Protein AF-A0A953LBB6-F1 (afdb_monomer)

Structure (mmCIF, N/CA/C/O backbone):
data_AF-A0A953LBB6-F1
#
_entry.id   AF-A0A953LBB6-F1
#
loop_
_atom_site.group_PDB
_atom_site.id
_atom_site.type_symbol
_atom_site.label_atom_id
_atom_site.label_alt_id
_atom_site.label_comp_id
_atom_site.label_asym_id
_atom_site.label_entity_id
_atom_site.label_seq_id
_atom_site.pdbx_PDB_ins_code
_atom_site.Cartn_x
_atom_site.Cartn_y
_atom_site.Cartn_z
_atom_site.occupancy
_atom_site.B_iso_or_equiv
_atom_site.auth_seq_id
_atom_site.auth_comp_id
_atom_site.auth_asym_id
_atom_site.auth_atom_id
_atom_site.pdbx_PDB_model_num
ATOM 1 N N . MET A 1 1 ? 13.251 -31.340 61.472 1.00 42.50 1 MET A N 1
ATOM 2 C CA . MET A 1 1 ? 13.596 -30.672 60.200 1.00 42.50 1 MET A CA 1
ATOM 3 C C . MET A 1 1 ? 12.279 -30.398 59.497 1.00 42.50 1 MET A C 1
ATOM 5 O O . MET A 1 1 ? 11.685 -31.316 58.954 1.00 42.50 1 MET A O 1
ATOM 9 N N . GLN A 1 2 ? 11.737 -29.198 59.689 1.00 41.34 2 GLN A N 1
ATOM 10 C CA . GLN A 1 2 ? 10.362 -28.851 59.335 1.00 41.34 2 GLN A CA 1
ATOM 11 C C . GLN A 1 2 ? 10.441 -27.523 58.587 1.00 41.34 2 GLN A C 1
ATOM 13 O O . GLN A 1 2 ? 10.814 -26.507 59.164 1.00 41.34 2 GLN A O 1
ATOM 18 N N . ILE A 1 3 ? 10.230 -27.587 57.275 1.00 50.28 3 ILE A N 1
ATOM 19 C CA . ILE A 1 3 ? 10.241 -26.435 56.375 1.00 50.28 3 ILE A CA 1
ATOM 20 C C . ILE A 1 3 ? 8.812 -25.882 56.409 1.00 50.28 3 ILE A C 1
ATOM 22 O O . ILE A 1 3 ? 7.900 -26.531 55.898 1.00 50.28 3 ILE A O 1
ATOM 26 N N . SER A 1 4 ? 8.598 -24.752 57.088 1.00 49.84 4 SER A N 1
ATOM 27 C CA . SER A 1 4 ? 7.298 -24.074 57.145 1.00 49.84 4 SER A CA 1
ATOM 28 C C . SER A 1 4 ? 7.052 -23.267 55.867 1.00 49.84 4 SER A C 1
ATOM 30 O O . SER A 1 4 ? 7.952 -22.653 55.293 1.00 49.84 4 SER A O 1
ATOM 32 N N . GLN A 1 5 ? 5.814 -23.357 55.393 1.00 56.47 5 GLN A N 1
ATOM 33 C CA . GLN A 1 5 ? 5.339 -23.091 54.037 1.00 56.47 5 GLN A CA 1
ATOM 34 C C . GLN A 1 5 ? 4.914 -21.625 53.813 1.00 56.47 5 GLN A C 1
ATOM 36 O O . GLN A 1 5 ? 3.834 -21.373 53.288 1.00 56.47 5 GLN A O 1
ATOM 41 N N . ASP A 1 6 ? 5.750 -20.646 54.165 1.00 52.28 6 ASP A N 1
ATOM 42 C CA . ASP A 1 6 ? 5.303 -19.238 54.231 1.00 52.28 6 ASP A CA 1
ATOM 43 C C . ASP A 1 6 ? 5.697 -18.345 53.035 1.00 52.28 6 ASP A C 1
ATOM 45 O O . ASP A 1 6 ? 5.555 -17.127 53.091 1.00 52.28 6 ASP A O 1
ATOM 49 N N . LEU A 1 7 ? 6.162 -18.912 51.916 1.00 51.12 7 LEU A N 1
ATOM 50 C CA . LEU A 1 7 ? 6.614 -18.126 50.748 1.00 51.12 7 LEU A CA 1
ATOM 51 C C . LEU A 1 7 ? 5.668 -18.147 49.537 1.00 51.12 7 LEU A C 1
ATOM 53 O O . LEU A 1 7 ? 5.998 -17.594 48.489 1.00 51.12 7 LEU A O 1
ATOM 57 N N . LEU A 1 8 ? 4.484 -18.753 49.655 1.00 48.47 8 LEU A N 1
ATOM 58 C CA . LEU A 1 8 ? 3.585 -18.943 48.512 1.00 48.47 8 LEU A CA 1
ATOM 59 C C . LEU A 1 8 ? 2.623 -17.784 48.155 1.00 48.47 8 LEU A C 1
ATOM 61 O O . LEU A 1 8 ? 2.221 -17.740 46.991 1.00 48.47 8 LEU A O 1
ATOM 65 N N . PRO A 1 9 ? 2.259 -16.811 49.025 1.00 50.56 9 PRO A N 1
ATOM 66 C CA . PRO A 1 9 ? 1.272 -15.805 48.622 1.00 50.56 9 PRO A CA 1
ATOM 67 C C . PRO A 1 9 ? 1.868 -14.633 47.821 1.00 50.56 9 PRO A C 1
ATOM 69 O O . PRO A 1 9 ? 1.127 -13.932 47.138 1.00 50.56 9 PRO A O 1
ATOM 72 N N . PHE A 1 10 ? 3.191 -14.421 47.840 1.00 47.72 10 PHE A N 1
ATOM 73 C CA . PHE A 1 10 ? 3.813 -13.284 47.140 1.00 47.72 10 PHE A CA 1
ATOM 74 C C . PHE A 1 10 ? 4.036 -13.521 45.637 1.00 47.72 10 PHE A C 1
ATOM 76 O O . PHE A 1 10 ? 4.143 -12.565 44.870 1.00 47.72 10 PHE A O 1
ATOM 83 N N . ALA A 1 11 ? 4.062 -14.780 45.189 1.00 50.72 11 ALA A N 1
ATOM 84 C CA . ALA A 1 11 ? 4.299 -15.121 43.785 1.00 50.72 11 ALA A CA 1
ATOM 85 C C . ALA A 1 11 ? 3.053 -14.967 42.889 1.00 50.72 11 ALA A C 1
ATOM 87 O O . ALA A 1 11 ? 3.181 -14.872 41.671 1.00 50.72 11 ALA A O 1
ATOM 88 N N . ILE A 1 12 ? 1.849 -14.909 43.471 1.00 52.59 12 ILE A N 1
ATOM 89 C CA . ILE A 1 12 ? 0.589 -14.876 42.708 1.00 52.59 12 ILE A CA 1
ATOM 90 C C . ILE A 1 12 ? 0.192 -13.436 42.332 1.00 52.59 12 ILE A C 1
ATOM 92 O O . ILE A 1 12 ? -0.427 -13.219 41.292 1.00 52.59 12 ILE A O 1
ATOM 96 N N . PHE A 1 13 ? 0.617 -12.427 43.099 1.00 47.25 13 PHE A N 1
ATOM 97 C CA . PHE A 1 13 ? 0.273 -11.025 42.819 1.00 47.25 13 PHE A CA 1
ATOM 98 C C . PHE A 1 13 ? 1.085 -10.409 41.661 1.00 47.25 13 PHE A C 1
ATOM 100 O O . PHE A 1 13 ? 0.659 -9.423 41.065 1.00 47.25 13 PHE A O 1
ATOM 107 N N . LEU A 1 14 ? 2.224 -11.006 41.286 1.00 46.88 14 LEU A N 1
ATOM 108 C CA . LEU A 1 14 ? 3.077 -10.503 40.199 1.00 46.88 14 LEU A CA 1
ATOM 109 C C . LEU A 1 14 ? 2.721 -11.071 38.808 1.00 46.88 14 LEU A C 1
ATOM 111 O O . LEU A 1 14 ? 3.166 -10.528 37.801 1.00 46.88 14 LEU A O 1
ATOM 115 N N . MET A 1 15 ? 1.905 -12.131 38.722 1.00 45.69 15 MET A N 1
ATOM 116 C CA . MET A 1 15 ? 1.504 -12.734 37.435 1.00 45.69 15 MET A CA 1
ATOM 117 C C . MET A 1 15 ? 0.256 -12.100 36.801 1.00 45.69 15 MET A C 1
ATOM 119 O O . MET A 1 15 ? -0.029 -12.364 35.635 1.00 45.69 15 MET A O 1
ATOM 123 N N . ALA A 1 16 ? -0.474 -11.240 37.516 1.00 48.25 16 ALA A N 1
ATOM 124 C CA . ALA A 1 16 ? -1.707 -10.633 37.007 1.00 48.25 16 ALA A CA 1
ATOM 125 C C . ALA A 1 16 ? -1.490 -9.368 36.148 1.00 48.25 16 ALA A C 1
ATOM 127 O O . ALA A 1 16 ? -2.438 -8.880 35.544 1.00 48.25 16 ALA A O 1
ATOM 128 N N . LEU A 1 17 ? -0.260 -8.841 36.054 1.00 48.66 17 LEU A N 1
ATOM 129 C CA . LEU A 1 17 ? 0.051 -7.628 35.273 1.00 48.66 17 LEU A CA 1
ATOM 130 C C . LEU A 1 17 ? 0.543 -7.908 33.842 1.00 48.66 17 LEU A C 1
ATOM 132 O O . LEU A 1 17 ? 0.846 -6.975 33.104 1.00 48.66 17 LEU A O 1
ATOM 136 N N . LEU A 1 18 ? 0.591 -9.175 33.419 1.00 48.62 18 LEU A N 1
ATOM 137 C CA . LEU A 1 18 ? 0.898 -9.559 32.032 1.00 48.62 18 LEU A CA 1
ATOM 138 C C . LEU A 1 18 ? -0.357 -9.677 31.154 1.00 48.62 18 LEU A C 1
ATOM 140 O O . LEU A 1 18 ? -0.302 -10.241 30.060 1.00 48.62 18 LEU A O 1
ATOM 144 N N . SER A 1 19 ? -1.494 -9.147 31.610 1.00 51.47 19 SER A N 1
ATOM 145 C CA . SER A 1 19 ? -2.730 -9.088 30.836 1.00 51.47 19 SER A CA 1
ATOM 146 C C . SER A 1 19 ? -2.577 -8.140 29.645 1.00 51.47 19 SER A C 1
ATOM 148 O O . SER A 1 19 ? -2.863 -6.950 29.725 1.00 51.47 19 SER A O 1
ATOM 150 N N . GLY A 1 20 ? -2.103 -8.720 28.544 1.00 45.53 20 GLY A N 1
ATOM 151 C CA . GLY A 1 20 ? -2.578 -8.478 27.190 1.00 45.53 20 GLY A CA 1
ATOM 152 C C . GLY A 1 20 ? -2.566 -7.026 26.745 1.00 45.53 20 GLY A C 1
ATOM 153 O O . GLY A 1 20 ? -3.599 -6.362 26.750 1.00 45.53 20 GLY A O 1
ATOM 154 N N . CYS A 1 21 ? -1.430 -6.584 26.209 1.00 45.56 21 CYS A N 1
ATOM 155 C 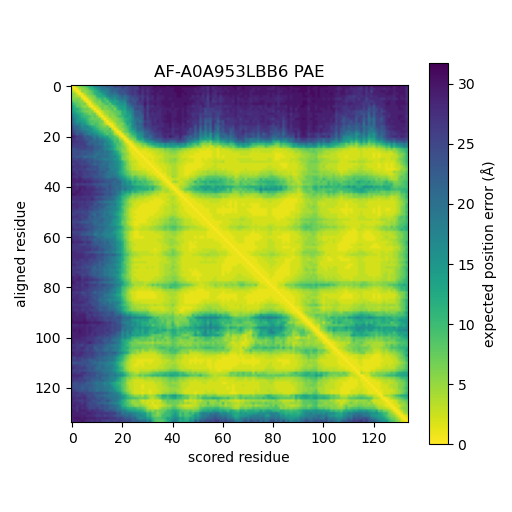CA . CYS A 1 21 ? -1.426 -5.507 25.227 1.00 45.56 21 CYS A CA 1
ATOM 156 C C . CYS A 1 21 ? -2.142 -6.029 23.961 1.00 45.56 21 CYS A C 1
ATOM 158 O O . CYS A 1 21 ? -1.509 -6.492 23.014 1.00 45.56 21 CYS A O 1
ATOM 160 N N . SER A 1 22 ? -3.479 -6.072 23.986 1.00 51.34 22 SER A N 1
ATOM 161 C CA . SER A 1 22 ? -4.296 -6.389 22.816 1.00 51.34 22 SER A CA 1
ATOM 162 C C . SER A 1 22 ? -4.100 -5.252 21.826 1.00 51.34 22 SER A C 1
ATOM 164 O O . SER A 1 22 ? -4.578 -4.139 22.042 1.00 51.34 22 SER A O 1
ATOM 166 N N . THR A 1 23 ? -3.336 -5.499 20.765 1.00 64.81 23 THR A N 1
ATOM 167 C CA . THR A 1 23 ? -3.150 -4.502 19.711 1.00 64.81 23 THR A CA 1
ATOM 168 C C . THR A 1 23 ? -4.484 -4.376 18.986 1.00 64.81 23 THR A C 1
ATOM 170 O O . THR A 1 23 ? -4.934 -5.341 18.377 1.00 64.81 23 THR A O 1
ATOM 173 N N . GLN A 1 24 ? -5.152 -3.226 19.102 1.00 75.56 24 GLN A N 1
ATOM 174 C CA . GLN A 1 24 ? -6.398 -2.978 18.379 1.00 75.56 24 GLN A CA 1
ATOM 175 C C . GLN A 1 24 ? -6.126 -3.086 16.872 1.00 75.56 24 GLN A C 1
ATOM 177 O O . GLN A 1 24 ? -5.287 -2.359 16.331 1.00 75.56 24 GLN A O 1
ATOM 182 N N . GLN A 1 25 ? -6.794 -4.037 16.224 1.00 84.06 25 GLN A N 1
ATOM 183 C CA . GLN A 1 25 ? -6.705 -4.277 14.790 1.00 84.06 25 GLN A CA 1
ATOM 184 C C . GLN A 1 25 ? -7.828 -3.492 14.105 1.00 84.06 25 GLN A C 1
ATOM 186 O O . GLN A 1 25 ? -8.991 -3.724 14.401 1.00 84.06 25 GLN A O 1
ATOM 191 N N . TYR A 1 26 ? -7.460 -2.547 13.236 1.00 93.06 26 TYR A N 1
ATOM 192 C CA . TYR A 1 26 ? -8.389 -1.640 12.531 1.00 93.06 26 TYR A CA 1
ATOM 193 C C . TYR A 1 26 ? -8.681 -2.072 11.085 1.00 93.06 26 TYR A C 1
ATOM 195 O O . TYR A 1 26 ? -9.440 -1.415 10.380 1.00 93.06 26 TYR A O 1
ATOM 203 N N . LEU A 1 27 ? -7.943 -3.077 10.612 1.00 94.81 27 LEU A N 1
ATOM 204 C CA . LEU A 1 27 ? -7.988 -3.630 9.265 1.00 94.81 27 LEU A CA 1
ATOM 205 C C . LEU A 1 27 ? -7.220 -4.952 9.235 1.00 94.81 27 LEU A C 1
ATOM 207 O O . LEU A 1 27 ? -6.342 -5.197 10.071 1.00 94.81 27 LEU A O 1
ATOM 211 N N . THR A 1 28 ? -7.485 -5.754 8.216 1.00 94.75 28 THR A N 1
ATOM 212 C CA . THR A 1 28 ? -6.767 -6.987 7.899 1.00 94.75 28 THR A CA 1
ATOM 213 C C . THR A 1 28 ? -6.124 -6.841 6.524 1.00 94.75 28 THR A C 1
ATOM 215 O O . THR A 1 28 ? -6.789 -6.452 5.573 1.00 94.75 28 THR A O 1
ATOM 218 N N . VAL A 1 29 ? -4.825 -7.129 6.400 1.00 95.31 29 VAL A N 1
ATOM 219 C CA . VAL A 1 29 ? -4.158 -7.205 5.087 1.00 95.31 29 VAL A CA 1
ATOM 220 C C . VAL A 1 29 ? -4.337 -8.620 4.553 1.00 95.31 29 VAL A C 1
ATOM 222 O O . VAL A 1 29 ? -3.834 -9.563 5.161 1.00 95.31 29 VAL A O 1
ATOM 225 N N . GLU A 1 30 ? -5.043 -8.756 3.436 1.00 94.69 30 GLU A N 1
ATOM 226 C CA . GLU A 1 30 ? -5.285 -10.047 2.782 1.00 94.69 30 GLU A CA 1
ATOM 227 C C . GLU A 1 30 ? -4.152 -10.394 1.821 1.00 94.69 30 GLU A C 1
ATOM 229 O O . GLU A 1 30 ? -3.580 -11.480 1.879 1.00 94.69 30 GLU A O 1
ATOM 234 N N . GLU A 1 31 ? -3.809 -9.441 0.956 1.00 94.88 31 GLU A N 1
ATOM 235 C CA . GLU A 1 31 ? -2.829 -9.614 -0.107 1.00 94.88 31 GLU A CA 1
ATOM 236 C C . GLU A 1 31 ? -2.021 -8.329 -0.269 1.00 94.88 31 GLU A C 1
ATOM 238 O O . GLU A 1 31 ? -2.545 -7.223 -0.133 1.00 94.88 31 GLU A O 1
ATOM 243 N N . ALA A 1 32 ? -0.739 -8.469 -0.585 1.00 96.44 32 ALA A N 1
ATOM 244 C CA . ALA A 1 32 ? 0.079 -7.379 -1.083 1.00 96.44 32 ALA A CA 1
ATOM 245 C C . ALA A 1 32 ? 0.841 -7.882 -2.302 1.00 96.44 32 ALA A C 1
ATOM 247 O O . ALA A 1 32 ? 1.476 -8.935 -2.249 1.00 96.44 32 ALA A O 1
ATOM 248 N N . SER A 1 33 ? 0.810 -7.131 -3.391 1.00 95.69 33 SER A N 1
ATOM 249 C CA . SER A 1 33 ? 1.473 -7.525 -4.619 1.00 95.69 33 SER A CA 1
ATOM 250 C C . SER A 1 33 ? 2.020 -6.325 -5.384 1.00 95.69 33 SER A C 1
ATOM 252 O O . SER A 1 33 ? 1.719 -5.172 -5.077 1.00 95.69 33 SER A O 1
ATOM 254 N N . TYR A 1 34 ? 2.907 -6.579 -6.343 1.00 94.06 34 TYR A N 1
ATOM 255 C CA . TYR A 1 34 ? 3.434 -5.540 -7.217 1.00 94.06 34 TYR A CA 1
ATOM 256 C C . TYR A 1 34 ? 3.563 -6.013 -8.657 1.00 94.06 34 TYR A C 1
ATOM 258 O O . TYR A 1 34 ? 3.966 -7.146 -8.936 1.00 94.06 34 TYR A O 1
ATOM 266 N N . GLN A 1 35 ? 3.287 -5.099 -9.580 1.00 91.38 35 GLN A N 1
ATOM 267 C CA . GLN A 1 35 ? 3.379 -5.319 -11.011 1.00 91.38 35 GLN A CA 1
ATOM 268 C C . GLN A 1 35 ? 4.302 -4.272 -11.647 1.00 91.38 35 GLN A C 1
ATOM 270 O O . GLN A 1 35 ? 3.975 -3.083 -11.673 1.00 91.38 35 GLN A O 1
ATOM 275 N N . PRO A 1 36 ? 5.462 -4.685 -12.186 1.00 86.94 36 PRO A N 1
ATOM 276 C CA . PRO A 1 36 ? 6.295 -3.800 -12.983 1.00 86.94 36 PRO A CA 1
ATOM 277 C C . PRO A 1 36 ? 5.746 -3.690 -14.411 1.00 86.94 36 PRO A C 1
ATOM 279 O O . PRO A 1 36 ? 5.402 -4.705 -15.024 1.00 86.94 36 PRO A O 1
ATOM 282 N N . ALA A 1 37 ? 5.745 -2.478 -14.957 1.00 83.25 37 ALA A N 1
ATOM 283 C CA . ALA A 1 37 ? 5.377 -2.170 -16.333 1.00 83.25 37 ALA A CA 1
ATOM 284 C C . ALA A 1 37 ? 6.364 -1.175 -16.969 1.00 83.25 37 ALA A C 1
ATOM 286 O O . ALA A 1 37 ? 7.043 -0.393 -16.295 1.00 83.25 37 ALA A O 1
ATOM 287 N N . VAL A 1 38 ? 6.469 -1.222 -18.297 1.00 80.31 38 VAL A N 1
ATOM 288 C CA . VAL A 1 38 ? 7.222 -0.231 -19.075 1.00 80.31 38 VAL A CA 1
ATOM 289 C C . VAL A 1 38 ? 6.289 0.943 -19.336 1.00 80.31 38 VAL A C 1
ATOM 291 O O . VAL A 1 38 ? 5.220 0.749 -19.904 1.00 80.31 38 VAL A O 1
ATOM 294 N N . PHE A 1 39 ? 6.678 2.144 -18.907 1.00 75.31 39 PHE A N 1
ATOM 295 C CA . PHE A 1 39 ? 5.887 3.351 -19.146 1.00 75.31 39 PHE A CA 1
ATOM 296 C C . PHE A 1 39 ? 6.277 3.999 -20.476 1.00 75.31 39 PHE A C 1
ATOM 298 O O . PHE A 1 39 ? 5.420 4.341 -21.282 1.00 75.31 39 PHE A O 1
ATOM 305 N N . ASN A 1 40 ? 7.583 4.118 -20.728 1.00 78.69 40 ASN A N 1
ATOM 306 C CA . ASN A 1 40 ? 8.152 4.509 -22.017 1.00 78.69 40 ASN A CA 1
ATOM 307 C C . ASN A 1 40 ? 9.601 3.998 -22.138 1.00 78.69 40 ASN A C 1
ATOM 309 O O . ASN A 1 40 ? 10.102 3.314 -21.246 1.00 78.69 40 ASN A O 1
ATOM 313 N N . GLU A 1 41 ? 10.297 4.348 -23.223 1.00 74.06 41 GLU A N 1
ATOM 314 C CA . GLU A 1 41 ? 11.686 3.923 -23.480 1.00 74.06 41 GLU A CA 1
ATOM 315 C C . GLU A 1 41 ? 12.669 4.287 -22.352 1.00 74.06 41 GLU A C 1
ATOM 317 O O . GLU A 1 41 ? 13.657 3.590 -22.130 1.00 74.06 41 GLU A O 1
ATOM 322 N N . SER A 1 42 ? 12.387 5.363 -21.615 1.00 78.94 42 SER A N 1
ATOM 323 C CA . SER A 1 42 ? 13.254 5.921 -20.570 1.00 78.94 42 SER A CA 1
ATOM 324 C C . SER A 1 42 ? 12.758 5.674 -19.141 1.00 78.94 42 SER A C 1
ATOM 326 O O . SER A 1 42 ? 13.441 6.043 -18.182 1.00 78.94 42 SER A O 1
ATOM 328 N N . SER A 1 43 ? 11.567 5.090 -18.978 1.00 79.69 43 SER A N 1
ATOM 329 C CA . SER A 1 43 ? 10.875 5.048 -17.694 1.00 79.69 43 SER A CA 1
ATOM 330 C C . SER A 1 43 ? 10.114 3.74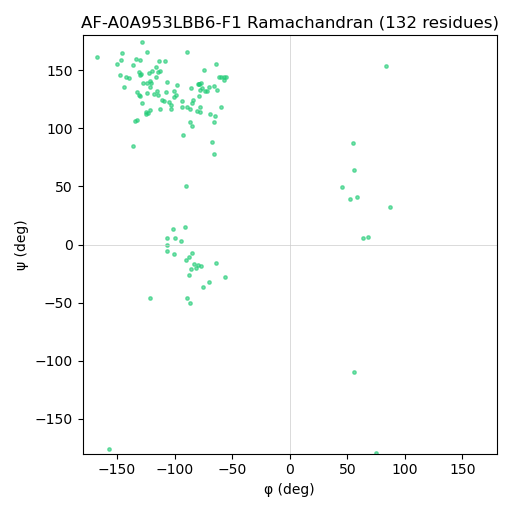8 -17.480 1.00 79.69 43 SER A C 1
ATOM 332 O O . SER A 1 43 ? 9.393 3.246 -18.347 1.00 79.69 43 SER A O 1
ATOM 334 N N . ARG A 1 44 ? 10.264 3.211 -16.274 1.00 84.56 44 ARG A N 1
ATOM 335 C CA . ARG A 1 44 ? 9.548 2.034 -15.790 1.00 84.56 44 ARG A CA 1
ATOM 336 C C . ARG A 1 44 ? 8.673 2.453 -14.625 1.00 84.56 44 ARG A C 1
ATOM 338 O O . ARG A 1 44 ? 9.088 3.280 -13.815 1.00 84.56 44 ARG A O 1
ATOM 345 N N . ILE A 1 45 ? 7.501 1.845 -14.524 1.00 88.12 45 ILE A N 1
ATOM 346 C CA . ILE A 1 45 ? 6.634 1.991 -13.361 1.00 88.12 45 ILE A CA 1
ATOM 347 C C . ILE A 1 45 ? 6.505 0.656 -12.641 1.00 88.12 45 ILE A C 1
ATOM 349 O O . ILE A 1 45 ? 6.538 -0.407 -13.257 1.00 88.12 45 ILE A O 1
ATOM 353 N N . THR A 1 46 ? 6.346 0.717 -11.332 1.00 90.62 46 THR A N 1
ATOM 354 C CA . THR A 1 46 ? 5.950 -0.416 -10.506 1.00 90.62 46 THR A CA 1
ATOM 355 C C . THR A 1 46 ? 4.701 -0.003 -9.760 1.00 90.62 46 THR A C 1
ATOM 357 O O . THR A 1 46 ? 4.770 0.891 -8.921 1.00 90.62 46 THR A O 1
ATOM 360 N N . THR A 1 47 ? 3.576 -0.640 -10.064 1.00 92.56 47 THR 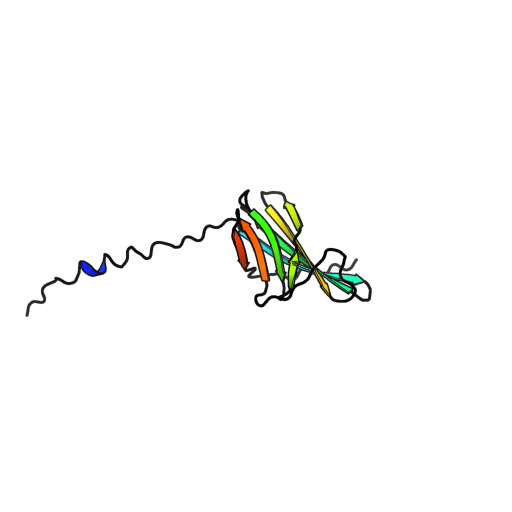A N 1
ATOM 361 C CA . THR A 1 47 ? 2.346 -0.491 -9.282 1.00 92.56 47 THR A CA 1
ATOM 362 C C . THR A 1 47 ? 2.392 -1.481 -8.131 1.00 92.56 47 THR A C 1
ATOM 364 O O . THR A 1 47 ? 2.757 -2.637 -8.327 1.00 92.56 47 THR A O 1
ATOM 367 N N . ILE A 1 48 ? 2.049 -1.023 -6.937 1.00 95.19 48 ILE A N 1
ATOM 368 C CA . ILE A 1 48 ? 1.926 -1.827 -5.729 1.00 95.19 48 ILE A CA 1
ATOM 369 C C . ILE A 1 48 ? 0.462 -1.802 -5.333 1.00 95.19 48 ILE A C 1
ATOM 371 O O . ILE A 1 48 ? -0.113 -0.722 -5.223 1.00 95.19 48 ILE A O 1
ATOM 375 N N . GLU A 1 49 ? -0.114 -2.972 -5.109 1.00 96.69 49 GLU A N 1
ATOM 376 C CA . GLU A 1 49 ? -1.502 -3.145 -4.706 1.00 96.69 49 GLU A CA 1
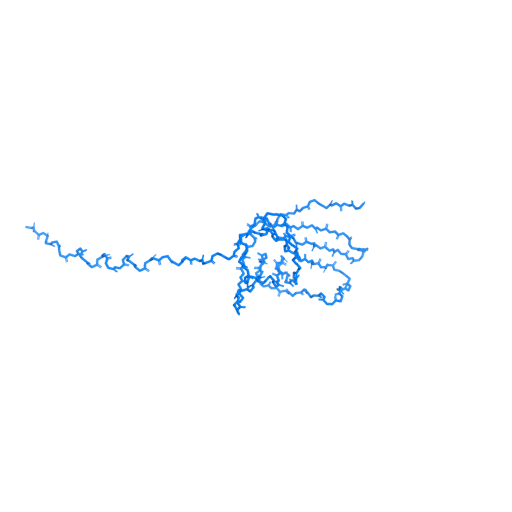ATOM 377 C C . GLU A 1 49 ? -1.551 -3.888 -3.374 1.00 96.69 49 GLU A C 1
ATOM 379 O O . GLU A 1 49 ? -0.832 -4.862 -3.155 1.00 96.69 49 GLU A O 1
ATOM 384 N N . VAL A 1 50 ? -2.393 -3.416 -2.464 1.00 97.31 50 VAL A N 1
ATOM 385 C CA . VAL A 1 50 ? -2.661 -4.065 -1.183 1.00 97.31 50 VAL A CA 1
ATOM 386 C C . VAL A 1 50 ? -4.164 -4.211 -1.046 1.00 97.31 50 VAL A C 1
ATOM 388 O O . VAL A 1 50 ? -4.891 -3.219 -1.092 1.00 97.31 50 VAL A O 1
ATOM 391 N N . ILE A 1 51 ? -4.627 -5.443 -0.878 1.00 97.12 51 ILE A N 1
ATOM 392 C CA . ILE A 1 51 ? -6.027 -5.742 -0.595 1.00 97.12 51 ILE A CA 1
ATOM 393 C C . ILE A 1 51 ? -6.189 -5.831 0.913 1.00 97.12 51 ILE A C 1
ATOM 395 O O . ILE A 1 51 ? -5.501 -6.608 1.582 1.00 97.12 51 ILE A O 1
ATOM 399 N N . VAL A 1 52 ? -7.092 -5.015 1.445 1.00 97.06 52 VAL A N 1
ATOM 400 C CA . VAL A 1 52 ? -7.427 -4.995 2.867 1.00 97.06 52 VAL A CA 1
ATOM 401 C C . VAL A 1 52 ? -8.913 -5.254 3.078 1.00 97.06 52 VAL A C 1
ATOM 403 O O . VAL A 1 52 ? -9.740 -4.859 2.258 1.00 97.06 52 VAL A O 1
ATOM 406 N N . SER A 1 53 ? -9.245 -5.893 4.191 1.00 96.56 53 SER A N 1
ATOM 407 C CA . SER A 1 53 ? -10.608 -6.151 4.659 1.00 96.56 53 SER A CA 1
ATOM 408 C C . SER A 1 53 ? -10.786 -5.693 6.101 1.00 96.56 53 SER A C 1
ATOM 410 O O . SER A 1 53 ? -9.833 -5.235 6.738 1.00 96.56 53 SER A O 1
ATOM 412 N N . ASP A 1 54 ? -12.026 -5.766 6.592 1.00 94.06 54 ASP A N 1
ATOM 413 C CA . ASP A 1 54 ? -12.404 -5.385 7.959 1.00 94.06 54 ASP A CA 1
ATOM 414 C C . ASP A 1 54 ? -11.929 -3.972 8.331 1.00 94.06 54 ASP A C 1
ATOM 416 O O . ASP A 1 54 ? -11.433 -3.729 9.428 1.00 94.06 54 ASP A O 1
ATOM 420 N N . VAL A 1 55 ? -12.021 -3.046 7.371 1.00 94.38 55 VAL A N 1
ATOM 421 C CA . VAL A 1 55 ? -11.532 -1.676 7.530 1.00 94.38 55 VAL A CA 1
ATOM 422 C C . VAL A 1 55 ? -12.522 -0.874 8.369 1.00 94.38 55 VAL A C 1
ATOM 424 O O . VAL A 1 55 ? -13.667 -0.666 7.962 1.00 94.38 55 VAL A O 1
ATOM 427 N N . ASP A 1 56 ? -12.068 -0.381 9.519 1.00 93.75 56 ASP A N 1
ATOM 428 C CA . ASP A 1 56 ? -12.850 0.535 10.346 1.00 93.75 56 ASP A CA 1
ATOM 429 C C . ASP A 1 56 ? -13.156 1.842 9.589 1.00 93.75 56 ASP A C 1
ATOM 431 O O . ASP A 1 56 ? -12.330 2.383 8.852 1.00 93.75 56 ASP A O 1
ATOM 435 N N . THR A 1 57 ? -14.342 2.412 9.813 1.00 90.25 57 THR A N 1
ATOM 436 C CA . THR A 1 57 ? -14.858 3.577 9.061 1.00 90.25 57 THR A CA 1
ATOM 437 C C . THR A 1 57 ? -14.045 4.864 9.225 1.00 90.25 57 THR A C 1
ATOM 439 O O . THR A 1 57 ? -14.213 5.808 8.456 1.00 90.25 57 THR A O 1
ATOM 442 N N . ASN A 1 58 ? -13.173 4.933 10.230 1.00 92.94 58 ASN A N 1
ATOM 443 C CA . ASN A 1 58 ? -12.301 6.073 10.509 1.00 92.94 58 ASN A CA 1
ATOM 444 C C . ASN A 1 58 ? -10.861 5.877 9.999 1.00 92.94 58 ASN A C 1
ATOM 446 O O . ASN A 1 58 ? -10.000 6.718 10.284 1.00 92.94 58 ASN A O 1
ATOM 450 N N . VAL A 1 59 ? -10.592 4.787 9.274 1.00 95.06 59 VAL A N 1
ATOM 451 C CA . VAL A 1 59 ? -9.295 4.512 8.657 1.00 95.06 59 VAL A CA 1
ATOM 452 C C . VAL A 1 59 ? -9.150 5.324 7.375 1.00 95.06 59 VAL A C 1
ATOM 454 O O . VAL A 1 59 ? -9.980 5.264 6.473 1.00 95.06 59 VAL A O 1
ATOM 457 N N . VAL A 1 60 ? -8.042 6.054 7.268 1.00 96.56 60 VAL A N 1
ATOM 458 C CA . VAL A 1 60 ? -7.663 6.785 6.053 1.00 96.56 60 VAL A CA 1
ATOM 459 C C . VAL A 1 60 ? -6.271 6.347 5.624 1.00 96.56 60 VAL A C 1
ATOM 461 O O . VAL A 1 60 ? -5.292 6.634 6.312 1.00 96.56 60 VAL A O 1
ATOM 464 N N . PHE A 1 61 ? -6.166 5.663 4.488 1.00 96.94 61 PHE A N 1
ATOM 465 C CA . PHE A 1 61 ? -4.882 5.273 3.905 1.00 96.94 61 PHE A CA 1
ATOM 466 C C . PHE A 1 61 ? -4.149 6.500 3.365 1.00 96.94 61 PHE A C 1
ATOM 468 O O . PHE A 1 61 ? -4.760 7.357 2.731 1.00 96.94 61 PHE A O 1
ATOM 475 N N . THR A 1 62 ? -2.848 6.610 3.639 1.00 95.44 62 THR A N 1
ATOM 476 C CA . THR A 1 62 ? -2.076 7.807 3.262 1.00 95.44 62 THR A CA 1
ATOM 477 C C . THR A 1 62 ? -0.907 7.491 2.352 1.00 95.44 62 THR A C 1
ATOM 479 O O . THR A 1 62 ? -0.704 8.175 1.352 1.00 95.44 62 THR A O 1
ATOM 482 N N . ASP A 1 63 ? -0.138 6.456 2.682 1.00 95.94 63 ASP A N 1
ATOM 483 C CA . ASP A 1 63 ? 1.100 6.153 1.980 1.00 95.94 63 ASP A CA 1
ATOM 484 C C . ASP A 1 63 ? 1.394 4.663 1.987 1.00 95.94 63 ASP A C 1
ATOM 486 O O . ASP A 1 63 ? 1.038 3.936 2.915 1.00 95.94 63 ASP A O 1
ATOM 490 N N . LEU A 1 64 ? 2.168 4.246 0.998 1.00 96.00 64 LEU A N 1
ATOM 491 C CA . LEU A 1 64 ? 2.777 2.936 0.941 1.00 96.00 64 LEU A CA 1
ATOM 492 C C . LEU A 1 64 ? 4.286 3.110 0.855 1.00 96.00 64 LEU A C 1
ATOM 494 O O . LEU A 1 64 ? 4.790 4.002 0.178 1.00 96.00 64 LEU A O 1
ATOM 498 N N . VAL A 1 65 ? 5.015 2.251 1.550 1.00 95.25 65 VAL A N 1
ATOM 499 C CA . VAL A 1 65 ? 6.452 2.107 1.377 1.00 95.25 65 VAL A CA 1
ATOM 500 C C . VAL A 1 65 ? 6.720 0.782 0.698 1.00 95.25 65 VAL A C 1
ATOM 502 O O . VAL A 1 65 ? 6.352 -0.255 1.237 1.00 95.25 65 VAL A O 1
ATOM 505 N N . PHE A 1 66 ? 7.398 0.805 -0.443 1.00 93.88 66 PHE A N 1
ATOM 506 C CA . PHE A 1 66 ? 7.864 -0.390 -1.142 1.00 93.88 66 PHE A CA 1
ATOM 507 C C . PHE A 1 66 ? 9.337 -0.223 -1.476 1.00 93.88 66 PHE A C 1
ATOM 509 O O . PHE A 1 66 ? 9.721 0.805 -2.026 1.00 93.88 66 PHE A O 1
ATOM 516 N N . GLN A 1 67 ? 10.167 -1.206 -1.110 1.00 90.38 67 GLN A N 1
ATOM 517 C CA . GLN A 1 67 ? 11.624 -1.140 -1.318 1.00 90.38 67 GLN A CA 1
ATOM 518 C C . GLN A 1 67 ? 12.223 0.222 -0.914 1.00 90.38 67 GLN A C 1
ATOM 520 O O . GLN A 1 67 ? 12.928 0.860 -1.690 1.00 90.38 67 GLN A O 1
ATOM 525 N N . ASN A 1 68 ? 11.889 0.689 0.295 1.00 91.56 68 ASN A N 1
ATOM 526 C CA . ASN A 1 68 ? 12.375 1.950 0.870 1.00 91.56 68 ASN A CA 1
ATOM 527 C C . ASN A 1 68 ? 11.881 3.234 0.180 1.00 91.56 68 ASN A C 1
ATOM 529 O O . ASN A 1 68 ? 12.310 4.320 0.557 1.00 91.56 68 ASN A O 1
ATOM 533 N N . LEU A 1 69 ? 10.959 3.146 -0.779 1.00 92.56 69 LEU A N 1
ATOM 534 C CA . LEU A 1 69 ? 10.327 4.304 -1.406 1.00 92.56 69 LEU A CA 1
ATOM 535 C C . LEU A 1 69 ? 8.921 4.499 -0.853 1.00 92.56 69 LEU A C 1
ATOM 537 O O . LEU A 1 69 ? 8.049 3.652 -1.043 1.00 92.56 69 LEU A O 1
ATOM 541 N N . ARG A 1 70 ? 8.709 5.632 -0.178 1.00 94.38 70 ARG A N 1
ATOM 542 C CA . ARG A 1 70 ? 7.394 6.099 0.260 1.00 94.38 70 ARG A CA 1
ATOM 543 C C . ARG A 1 70 ? 6.700 6.844 -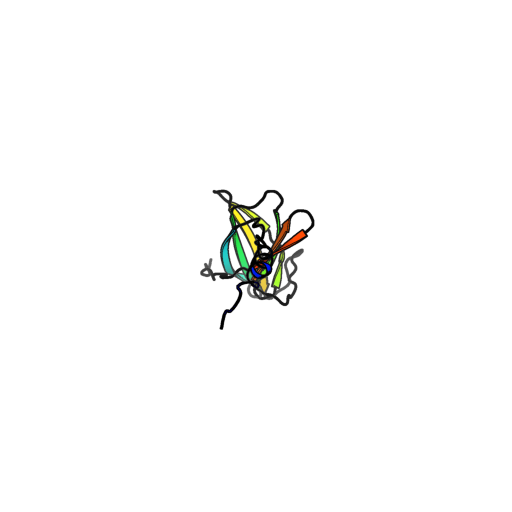0.866 1.00 94.38 70 ARG A C 1
ATOM 545 O O . ARG A 1 70 ? 7.246 7.831 -1.366 1.00 94.38 70 ARG A O 1
ATOM 552 N N . VAL A 1 71 ? 5.498 6.390 -1.194 1.00 93.44 71 VAL A N 1
ATOM 553 C CA . VAL A 1 71 ? 4.639 6.937 -2.242 1.00 93.44 71 VAL A CA 1
ATOM 554 C C . VAL A 1 71 ? 3.225 7.166 -1.708 1.00 93.44 71 VAL A C 1
ATOM 556 O O . VAL A 1 71 ? 2.780 6.414 -0.833 1.00 93.44 71 VAL A O 1
ATOM 559 N N . PRO A 1 72 ? 2.509 8.185 -2.210 1.00 94.19 72 PRO A N 1
ATOM 560 C CA . PRO A 1 72 ? 1.097 8.357 -1.897 1.00 94.19 72 PRO A CA 1
ATOM 561 C C . PRO A 1 72 ? 0.279 7.185 -2.452 1.00 94.19 72 PRO A C 1
ATOM 563 O O . PRO A 1 72 ? 0.688 6.528 -3.416 1.00 94.19 72 PRO A O 1
ATOM 566 N N . VAL A 1 73 ? -0.883 6.938 -1.846 1.00 95.75 73 VAL A N 1
ATOM 567 C CA . VAL A 1 73 ? -1.800 5.876 -2.277 1.00 95.75 73 VAL A CA 1
ATOM 568 C C . VAL A 1 73 ? -3.133 6.422 -2.766 1.00 95.75 73 VAL A C 1
ATOM 570 O O . VAL A 1 73 ? -3.599 7.469 -2.320 1.00 95.75 73 VAL A O 1
ATOM 573 N N . SER A 1 74 ? -3.762 5.665 -3.653 1.00 95.88 74 SER A N 1
ATOM 574 C CA . SER A 1 74 ? -5.172 5.760 -4.003 1.00 95.88 74 SER A CA 1
ATOM 575 C C . SER A 1 74 ? -5.931 4.556 -3.447 1.00 95.88 74 SER A C 1
ATOM 577 O O . SER A 1 74 ? -5.348 3.509 -3.154 1.00 95.88 74 SER A O 1
ATOM 579 N N . THR A 1 75 ? -7.242 4.709 -3.283 1.00 96.62 75 THR A N 1
ATOM 580 C CA . THR A 1 75 ? -8.118 3.672 -2.730 1.00 96.62 75 THR A CA 1
ATOM 581 C C . THR A 1 75 ? -9.294 3.417 -3.657 1.00 96.62 75 THR A C 1
ATOM 583 O O . THR A 1 75 ? -9.898 4.362 -4.161 1.00 96.62 75 THR A O 1
ATOM 586 N N . GLU A 1 76 ? -9.648 2.150 -3.832 1.00 97.50 76 GLU A N 1
ATOM 587 C CA . GLU A 1 76 ? -10.821 1.702 -4.583 1.00 97.50 76 GLU A CA 1
ATOM 588 C C . GLU A 1 76 ? -11.596 0.685 -3.738 1.00 97.50 76 GLU A C 1
ATOM 590 O O . GLU A 1 76 ? -11.013 -0.274 -3.227 1.00 97.50 76 GLU A O 1
ATOM 595 N N . GLU A 1 77 ? -12.902 0.889 -3.573 1.00 96.19 77 GLU A N 1
ATOM 596 C CA . GLU A 1 77 ? -13.767 -0.076 -2.891 1.00 96.19 77 GLU A CA 1
ATOM 597 C C . GLU A 1 77 ? -14.012 -1.296 -3.787 1.00 96.19 77 GLU A C 1
ATOM 599 O O . GLU A 1 77 ? -14.360 -1.173 -4.961 1.00 96.19 77 GLU A O 1
ATOM 604 N N . LEU A 1 78 ? -13.849 -2.487 -3.218 1.00 95.69 78 LEU A N 1
ATOM 605 C CA . LEU A 1 78 ? -14.067 -3.764 -3.881 1.00 95.69 78 LEU A CA 1
ATOM 606 C C . LEU A 1 78 ? -15.267 -4.505 -3.269 1.00 95.69 78 LEU A C 1
ATOM 608 O O . LEU A 1 78 ? -15.603 -4.316 -2.095 1.00 95.69 78 LEU A O 1
ATOM 612 N N . PRO A 1 79 ? -15.886 -5.439 -4.014 1.00 92.94 79 PRO A N 1
ATOM 613 C CA . PRO A 1 79 ? -16.919 -6.308 -3.466 1.00 92.94 79 PRO A CA 1
ATOM 614 C C . PRO A 1 79 ? -16.430 -7.107 -2.249 1.00 92.94 79 PRO A C 1
ATOM 616 O O . PRO A 1 79 ? -15.308 -7.631 -2.239 1.00 92.94 79 PRO A O 1
ATOM 619 N N . GLY A 1 80 ? -17.318 -7.263 -1.264 1.00 90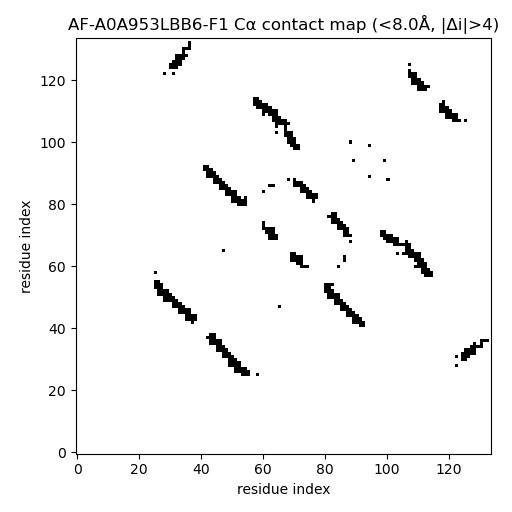.00 80 GLY A N 1
ATOM 620 C CA . GLY A 1 80 ? -17.063 -8.049 -0.054 1.00 90.00 80 GLY A CA 1
ATOM 621 C C . GLY A 1 80 ? -16.391 -7.277 1.082 1.00 90.00 80 GLY A C 1
ATOM 622 O O . GLY A 1 80 ? -15.626 -7.880 1.820 1.00 90.00 80 GLY A O 1
ATOM 623 N N . ASN A 1 81 ? -16.664 -5.973 1.222 1.00 90.25 81 ASN A N 1
ATOM 624 C CA . ASN A 1 81 ? -16.071 -5.112 2.259 1.00 90.25 81 ASN A CA 1
ATOM 625 C C . ASN A 1 81 ? -14.534 -5.072 2.203 1.00 90.25 81 ASN A C 1
ATOM 627 O O . ASN A 1 81 ? -13.844 -5.131 3.222 1.00 90.25 81 ASN A O 1
ATOM 631 N N . ARG A 1 82 ? -14.006 -5.019 0.978 1.00 96.19 82 ARG A N 1
ATOM 632 C CA . ARG A 1 82 ? -12.573 -4.954 0.713 1.00 96.19 82 ARG A CA 1
ATOM 633 C C . ARG A 1 82 ? -12.222 -3.606 0.120 1.00 96.19 82 ARG A C 1
ATOM 635 O O . ARG A 1 82 ? -13.015 -3.016 -0.606 1.00 96.19 82 ARG A O 1
ATOM 642 N N . VAL A 1 83 ? -11.013 -3.146 0.388 1.00 97.31 83 VAL A N 1
ATOM 643 C CA . VAL A 1 83 ? -10.455 -1.937 -0.212 1.00 97.31 83 VAL A CA 1
ATOM 644 C C . VAL A 1 83 ? -9.152 -2.316 -0.892 1.00 97.31 83 VAL A C 1
ATOM 646 O O . VAL A 1 83 ? -8.292 -2.967 -0.299 1.00 97.31 83 VAL A O 1
ATOM 649 N N . LYS A 1 84 ? -9.000 -1.911 -2.149 1.00 97.75 84 LYS A N 1
ATOM 650 C CA . LYS A 1 84 ? -7.721 -1.954 -2.846 1.00 97.75 84 LYS A CA 1
ATOM 651 C C . LYS A 1 84 ? -6.999 -0.643 -2.597 1.00 97.75 84 LYS A C 1
ATOM 653 O O . LYS A 1 84 ? -7.479 0.417 -2.991 1.00 97.75 84 LYS A O 1
ATOM 658 N N . VAL A 1 85 ? -5.835 -0.720 -1.970 1.00 97.81 85 VAL A N 1
ATOM 659 C CA . VAL A 1 85 ? -4.934 0.411 -1.763 1.00 97.81 85 VAL A CA 1
ATOM 660 C C . VAL A 1 85 ? -3.789 0.291 -2.753 1.00 97.81 85 VAL A C 1
ATOM 662 O O . VAL A 1 85 ? -3.077 -0.710 -2.748 1.00 97.81 85 VAL A O 1
ATOM 665 N N . SER A 1 86 ? -3.618 1.288 -3.617 1.00 96.56 86 SER A N 1
ATOM 666 C CA . SER A 1 86 ? -2.638 1.241 -4.705 1.00 96.56 86 SER A CA 1
ATOM 667 C C . SER A 1 86 ? -1.672 2.413 -4.641 1.00 96.56 86 SER A C 1
ATOM 669 O O . SER A 1 86 ? -2.080 3.543 -4.402 1.00 96.56 86 SER A O 1
ATOM 671 N N . GLY A 1 87 ? -0.393 2.165 -4.891 1.00 93.44 87 GLY A N 1
ATOM 672 C CA . GLY A 1 87 ? 0.627 3.196 -5.082 1.00 93.44 87 GLY A CA 1
ATOM 673 C C . GLY A 1 87 ? 1.474 2.865 -6.302 1.00 93.44 87 GLY A C 1
ATOM 674 O O . GLY A 1 87 ? 1.514 1.714 -6.730 1.00 93.44 87 GLY A O 1
ATOM 675 N N . TYR A 1 88 ? 2.166 3.847 -6.876 1.00 90.19 88 TYR A N 1
ATOM 676 C CA . TYR A 1 88 ? 3.090 3.583 -7.978 1.00 90.19 88 TYR A CA 1
ATOM 677 C C . TYR A 1 88 ? 4.458 4.205 -7.736 1.00 90.19 88 TYR A C 1
ATOM 679 O O . TYR A 1 88 ? 4.588 5.263 -7.131 1.00 90.19 88 TYR A O 1
ATOM 687 N N . ILE A 1 89 ? 5.494 3.533 -8.215 1.00 90.56 89 ILE A N 1
ATOM 688 C CA . ILE A 1 89 ? 6.888 3.972 -8.192 1.00 90.56 89 ILE A CA 1
ATOM 689 C C . ILE A 1 89 ? 7.318 4.162 -9.634 1.00 90.56 89 ILE A C 1
ATOM 691 O O . ILE A 1 89 ? 7.103 3.276 -10.454 1.00 90.56 89 ILE A O 1
ATOM 695 N N . GLN A 1 90 ? 7.941 5.294 -9.943 1.00 87.62 90 GLN A N 1
ATOM 696 C CA . GLN A 1 90 ? 8.504 5.555 -11.262 1.00 87.62 90 GLN A CA 1
ATOM 697 C C . GLN A 1 90 ? 10.030 5.572 -11.178 1.00 87.62 90 GLN A C 1
ATOM 699 O O . GLN A 1 90 ? 10.612 6.342 -10.413 1.00 87.62 90 GLN A O 1
ATOM 704 N N . ILE A 1 91 ? 10.678 4.734 -11.980 1.00 82.94 91 ILE A N 1
ATOM 705 C CA . ILE A 1 91 ? 12.133 4.621 -12.055 1.00 82.94 91 ILE A CA 1
ATOM 706 C C . ILE A 1 91 ? 12.571 5.119 -13.431 1.00 82.94 91 ILE A C 1
ATOM 708 O O . ILE A 1 91 ? 12.228 4.526 -14.456 1.00 82.94 91 ILE A O 1
ATOM 712 N N . GLY A 1 92 ? 13.344 6.206 -13.439 1.00 76.12 92 GLY A N 1
ATOM 713 C CA . GLY A 1 92 ? 13.792 6.875 -14.660 1.00 76.12 92 GLY A CA 1
ATOM 714 C C . GLY A 1 92 ? 12.768 7.866 -15.229 1.00 76.12 92 GLY A C 1
ATOM 715 O O . GLY A 1 92 ? 11.556 7.751 -15.014 1.00 76.12 92 GLY A O 1
ATOM 716 N N . GLY A 1 93 ? 13.276 8.859 -15.962 1.00 74.06 93 GLY A N 1
ATOM 717 C CA . GLY A 1 93 ? 12.490 9.973 -16.502 1.00 74.06 93 GLY A CA 1
ATOM 718 C C . GLY A 1 93 ? 12.091 11.026 -15.456 1.00 74.06 93 GLY A C 1
ATOM 719 O O . GLY A 1 93 ? 12.432 10.924 -14.277 1.00 74.06 93 GLY A O 1
ATOM 720 N N . LYS A 1 94 ? 11.367 12.063 -15.898 1.00 76.62 94 LYS A N 1
ATOM 721 C CA . LYS A 1 94 ? 10.748 13.062 -15.010 1.00 76.62 94 LYS A CA 1
ATOM 722 C C . LYS A 1 94 ? 9.569 12.407 -14.285 1.00 76.62 94 LYS A C 1
ATOM 724 O O . LYS A 1 94 ? 8.751 11.767 -14.945 1.00 76.62 94 LYS A O 1
ATOM 729 N N . LEU A 1 95 ? 9.472 12.581 -12.967 1.00 74.12 95 LEU A N 1
ATOM 730 C CA . LEU A 1 95 ? 8.286 12.169 -12.212 1.00 74.12 95 LEU A CA 1
ATOM 731 C C . LEU A 1 95 ? 7.030 12.840 -12.779 1.00 74.12 95 LEU A C 1
ATOM 733 O O . LEU A 1 95 ? 7.090 13.997 -13.206 1.00 74.12 95 LEU A O 1
ATOM 737 N N . ALA A 1 96 ? 5.912 12.114 -12.768 1.00 71.00 96 ALA A N 1
ATOM 738 C CA . ALA A 1 96 ? 4.602 12.711 -12.992 1.00 71.00 96 ALA A CA 1
ATOM 739 C C . ALA A 1 96 ? 4.365 13.860 -11.995 1.00 71.00 96 ALA A C 1
ATOM 741 O O . ALA A 1 96 ? 4.817 13.793 -10.847 1.00 71.00 96 ALA A O 1
ATOM 742 N N . ASP A 1 97 ? 3.684 14.912 -12.446 1.00 66.62 97 ASP A N 1
ATOM 743 C CA . ASP A 1 97 ? 3.347 16.046 -11.586 1.00 66.62 97 ASP A CA 1
ATOM 744 C C . ASP A 1 97 ? 2.477 15.553 -10.401 1.00 66.62 97 ASP A C 1
ATOM 746 O O . ASP A 1 97 ? 1.725 14.588 -10.536 1.00 66.62 97 ASP A O 1
ATOM 750 N N . ASP A 1 98 ? 2.659 16.150 -9.219 1.00 66.88 98 ASP A N 1
ATOM 751 C CA . ASP A 1 98 ? 2.051 15.754 -7.929 1.00 66.88 98 ASP A CA 1
ATOM 752 C C . ASP A 1 98 ? 2.431 14.372 -7.369 1.00 66.88 98 ASP A C 1
ATOM 754 O O . ASP A 1 98 ? 1.955 13.975 -6.301 1.00 66.88 98 ASP A O 1
ATOM 758 N N . HIS A 1 99 ? 3.364 13.664 -8.011 1.00 70.81 99 HIS A N 1
ATOM 759 C CA . HIS A 1 99 ? 3.898 12.412 -7.487 1.00 70.81 99 HIS A CA 1
ATOM 760 C C . HIS A 1 99 ? 5.232 12.620 -6.779 1.00 70.81 99 HIS A C 1
ATOM 762 O O . HIS A 1 99 ? 6.178 13.178 -7.337 1.00 70.81 99 HIS A O 1
ATOM 768 N N . TYR A 1 100 ? 5.344 12.126 -5.548 1.00 77.88 100 TYR A N 1
ATOM 769 C CA . TYR A 1 100 ? 6.598 12.148 -4.800 1.00 77.88 100 TYR A CA 1
ATOM 770 C C . TYR A 1 100 ? 7.047 10.736 -4.440 1.00 77.88 100 TYR A C 1
ATOM 772 O O . TYR A 1 100 ? 6.244 9.830 -4.230 1.00 77.88 100 TYR A O 1
ATOM 780 N N . GLN A 1 101 ? 8.365 10.567 -4.352 1.00 84.50 101 GLN A N 1
ATOM 781 C CA . GLN A 1 101 ? 9.000 9.328 -3.925 1.00 84.50 101 GLN A CA 1
ATOM 782 C C . GLN A 1 101 ? 10.094 9.681 -2.921 1.00 84.50 101 GLN A C 1
ATOM 784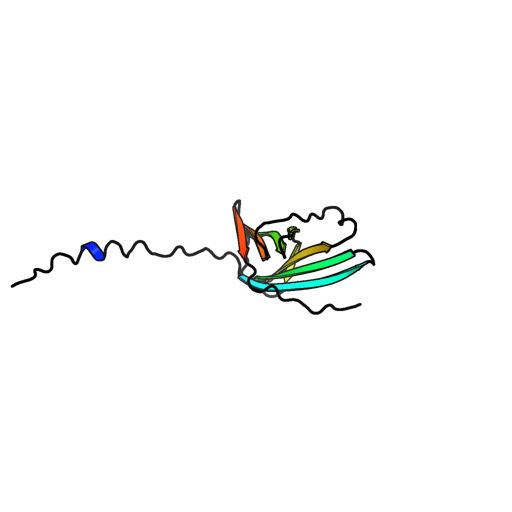 O O . GLN A 1 101 ? 11.122 10.252 -3.288 1.00 84.50 101 GLN A O 1
ATOM 789 N N . LYS A 1 102 ? 9.852 9.406 -1.636 1.00 86.25 102 LYS A N 1
ATOM 790 C CA . LYS A 1 102 ? 10.794 9.734 -0.555 1.00 86.25 102 LYS A CA 1
ATOM 791 C C . LYS A 1 102 ? 11.461 8.468 -0.033 1.00 86.25 102 LYS A C 1
ATOM 793 O O . LYS A 1 102 ? 10.769 7.516 0.312 1.00 86.25 102 LYS A O 1
ATOM 798 N N . MET A 1 103 ? 12.787 8.486 0.083 1.00 88.38 103 MET A N 1
ATOM 799 C CA . MET A 1 103 ? 13.538 7.391 0.701 1.00 88.38 103 MET A CA 1
ATOM 800 C C . MET A 1 103 ? 13.219 7.269 2.199 1.00 88.38 103 MET A C 1
ATOM 802 O O . MET A 1 103 ? 13.175 8.274 2.915 1.00 88.38 103 MET A O 1
ATOM 806 N N . THR A 1 104 ? 13.022 6.041 2.671 1.00 89.69 104 THR A N 1
ATOM 807 C CA . THR A 1 104 ? 12.784 5.687 4.077 1.00 89.69 104 THR A CA 1
ATOM 808 C C . THR A 1 104 ? 13.702 4.552 4.520 1.00 89.69 104 THR A C 1
ATOM 810 O O . THR A 1 104 ? 14.191 3.777 3.704 1.00 89.69 104 THR A O 1
ATOM 813 N N . GLU A 1 105 ? 13.925 4.417 5.825 1.00 88.62 105 GLU A N 1
ATOM 814 C CA . GLU A 1 105 ? 14.798 3.365 6.370 1.00 88.62 105 GLU A CA 1
ATOM 815 C C . GLU A 1 105 ? 14.135 1.982 6.351 1.00 88.62 105 GLU A C 1
ATOM 817 O O . GLU A 1 105 ? 14.783 0.976 6.071 1.00 88.62 105 GLU A O 1
ATOM 822 N N . GLU A 1 106 ? 12.826 1.928 6.596 1.00 85.81 106 GLU A N 1
ATOM 823 C CA . GLU A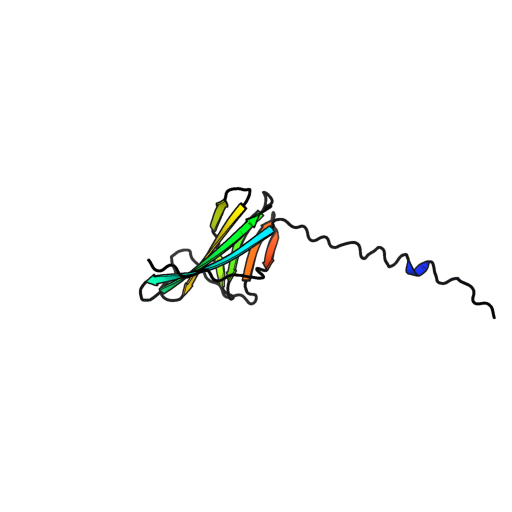 1 106 ? 12.084 0.671 6.683 1.00 85.81 106 GLU A CA 1
ATOM 824 C C . GLU A 1 106 ? 11.318 0.386 5.384 1.00 85.81 106 GLU A C 1
ATOM 826 O O . GLU A 1 106 ? 10.629 1.288 4.903 1.00 85.81 106 GLU A O 1
ATOM 831 N N . PRO A 1 107 ? 11.395 -0.832 4.817 1.00 91.44 107 PRO A N 1
ATOM 832 C CA . PRO A 1 107 ? 10.676 -1.199 3.600 1.00 91.44 107 PRO A CA 1
ATOM 833 C C . PRO A 1 107 ? 9.271 -1.755 3.887 1.00 91.44 107 PRO A C 1
ATOM 835 O O . PRO A 1 107 ? 8.976 -2.193 4.996 1.00 91.44 107 PRO A O 1
ATOM 838 N N . ASN A 1 108 ? 8.442 -1.829 2.842 1.00 94.19 108 ASN A N 1
ATOM 839 C CA . ASN A 1 108 ? 7.238 -2.672 2.770 1.00 94.19 108 ASN A CA 1
ATOM 840 C C . ASN A 1 108 ? 6.234 -2.419 3.906 1.00 94.19 108 ASN A C 1
ATOM 842 O O . ASN A 1 108 ? 5.955 -3.291 4.729 1.00 94.19 108 ASN A O 1
ATOM 846 N N . LYS A 1 109 ? 5.680 -1.205 3.943 1.00 96.19 109 LYS A N 1
ATOM 847 C CA . LYS A 1 109 ? 4.683 -0.777 4.933 1.00 96.19 109 LYS A CA 1
ATOM 848 C C . LYS A 1 109 ? 3.484 -0.130 4.269 1.00 96.19 109 LYS A C 1
ATOM 850 O O . LYS A 1 109 ? 3.645 0.621 3.315 1.00 96.19 109 LYS A O 1
ATOM 855 N N . LEU A 1 110 ? 2.309 -0.329 4.849 1.00 96.62 110 LEU A N 1
ATOM 856 C CA . LEU A 1 110 ? 1.131 0.482 4.567 1.00 96.62 110 LEU A CA 1
ATOM 857 C C . LEU A 1 110 ? 0.894 1.440 5.737 1.00 96.62 110 LEU A C 1
ATOM 859 O O . LEU A 1 110 ? 0.759 0.999 6.880 1.00 96.62 110 LEU A O 1
ATOM 863 N N . TYR A 1 111 ? 0.866 2.740 5.453 1.00 96.38 111 TYR A N 1
ATOM 864 C CA . TYR A 1 111 ? 0.548 3.792 6.411 1.00 96.38 111 TYR A CA 1
ATOM 865 C C . TYR A 1 111 ? -0.911 4.215 6.282 1.00 96.38 111 TYR A C 1
ATOM 867 O O . TYR A 1 111 ? -1.445 4.410 5.189 1.00 96.38 111 TYR A O 1
ATOM 875 N N . TYR A 1 112 ? -1.536 4.396 7.436 1.00 96.62 112 TYR A N 1
ATOM 876 C CA . TYR A 1 112 ? -2.913 4.841 7.547 1.00 96.62 112 TYR A CA 1
ATOM 877 C C . TYR A 1 112 ? -3.080 5.706 8.793 1.00 96.62 112 TYR A C 1
ATOM 879 O O . TYR A 1 112 ? -2.272 5.665 9.725 1.00 96.62 112 TYR A O 1
ATOM 887 N N . LYS A 1 113 ? -4.124 6.522 8.810 1.00 96.62 113 LYS A N 1
ATOM 888 C CA . LYS A 1 113 ? -4.540 7.306 9.965 1.00 96.62 113 LYS A CA 1
ATOM 889 C C . LYS A 1 113 ? -5.791 6.691 10.557 1.00 96.62 113 LYS A C 1
ATOM 891 O O . LYS A 1 113 ? -6.686 6.295 9.822 1.00 96.62 113 LYS A O 1
ATOM 896 N N . VAL A 1 114 ? -5.833 6.662 11.879 1.00 94.50 114 VAL A N 1
ATOM 897 C CA . VAL A 1 114 ? -7.047 6.423 12.653 1.00 94.50 114 VAL A CA 1
ATOM 898 C C . VAL A 1 114 ? -7.213 7.649 13.531 1.00 94.50 114 VAL A C 1
ATOM 900 O O . VAL A 1 114 ? -6.330 7.964 14.337 1.00 94.50 114 VAL A O 1
ATOM 903 N N . GLU A 1 115 ? -8.294 8.393 13.305 1.00 88.31 115 GLU A N 1
ATOM 904 C CA . GLU A 1 115 ? -8.513 9.712 13.908 1.00 88.31 115 GLU A CA 1
ATOM 905 C C . GLU A 1 115 ? -7.344 10.679 13.611 1.00 88.31 115 GLU A C 1
ATOM 907 O O . GLU A 1 115 ? -7.154 11.111 12.475 1.00 88.31 115 GLU A O 1
ATOM 912 N N . LYS A 1 116 ? -6.537 11.027 14.625 1.00 87.19 116 LYS A N 1
ATOM 913 C CA . LYS A 1 116 ? -5.363 11.914 14.509 1.00 87.19 116 LYS A CA 1
ATOM 914 C C . LYS A 1 116 ? -4.026 11.176 14.591 1.00 87.19 116 LYS A C 1
ATOM 916 O O . LYS A 1 116 ? -2.976 11.810 14.507 1.00 87.19 116 LYS A O 1
ATOM 921 N N . SER A 1 117 ? -4.050 9.856 14.760 1.00 92.69 117 SER A N 1
ATOM 922 C CA . SER A 1 117 ? -2.846 9.049 14.948 1.00 92.69 117 SER A CA 1
ATOM 923 C C . SER A 1 117 ? -2.449 8.358 13.653 1.00 92.69 117 SER A C 1
ATOM 925 O O . SER A 1 117 ? -3.243 7.627 13.065 1.00 92.69 117 SER A O 1
ATOM 927 N N . GLN A 1 118 ? -1.198 8.539 13.232 1.00 94.69 118 GLN A N 1
ATOM 928 C CA . GLN A 1 118 ? -0.626 7.745 12.150 1.00 94.69 118 GLN A CA 1
ATOM 929 C C . GLN A 1 118 ? -0.236 6.361 12.681 1.00 94.69 118 GLN A C 1
ATOM 931 O O . GLN A 1 118 ? 0.405 6.233 13.727 1.00 94.69 118 GLN A O 1
ATOM 936 N N . LYS A 1 119 ? -0.624 5.327 11.946 1.00 95.19 119 LYS A N 1
ATOM 937 C CA . LYS A 1 119 ? -0.312 3.922 12.189 1.00 95.19 119 LYS A CA 1
ATOM 938 C C . LYS A 1 119 ? 0.351 3.339 10.942 1.00 95.19 119 LYS A C 1
ATOM 940 O O . LYS A 1 119 ? 0.342 3.942 9.867 1.00 95.19 119 LYS A O 1
ATOM 945 N N . SER A 1 120 ? 0.962 2.172 11.102 1.00 94.69 120 SER A N 1
ATOM 946 C CA . SER A 1 120 ? 1.539 1.429 9.988 1.00 94.69 120 SER A CA 1
ATOM 947 C C . SER A 1 120 ? 1.439 -0.063 10.226 1.00 94.69 120 SER A C 1
ATOM 949 O O . SER A 1 120 ? 1.628 -0.511 11.357 1.00 94.69 120 SER A O 1
ATOM 951 N N . ILE A 1 121 ? 1.253 -0.815 9.150 1.00 94.50 121 ILE A N 1
ATOM 952 C CA . ILE A 1 121 ? 1.324 -2.272 9.148 1.00 94.50 121 ILE A CA 1
ATOM 953 C C . ILE A 1 121 ? 2.418 -2.736 8.186 1.00 94.50 121 ILE A C 1
ATOM 955 O O . ILE A 1 121 ? 2.601 -2.161 7.112 1.00 94.50 121 ILE A O 1
ATOM 959 N N . LEU A 1 122 ? 3.183 -3.746 8.600 1.00 94.44 122 LEU A N 1
ATOM 960 C CA . LEU A 1 122 ? 4.212 -4.370 7.768 1.00 94.44 122 LEU A CA 1
ATOM 961 C C . LEU A 1 122 ? 3.566 -5.295 6.734 1.00 94.44 122 LEU A C 1
ATOM 963 O O . LEU A 1 122 ? 2.731 -6.131 7.079 1.00 94.44 122 LEU A O 1
ATOM 967 N N . LEU A 1 123 ? 4.019 -5.194 5.489 1.00 94.06 123 LEU A N 1
ATOM 968 C CA . LEU A 1 123 ? 3.619 -6.060 4.385 1.00 94.06 123 LEU A CA 1
ATOM 969 C C . LEU A 1 123 ? 4.616 -7.222 4.302 1.00 94.06 123 LEU A C 1
ATOM 971 O O . LEU A 1 123 ? 5.700 -7.094 3.734 1.00 94.06 123 LEU A O 1
ATOM 975 N N . LYS A 1 124 ? 4.277 -8.346 4.943 1.00 80.62 124 LYS A N 1
ATOM 976 C CA . LYS A 1 124 ? 5.215 -9.464 5.148 1.00 80.62 124 LYS A CA 1
ATOM 977 C C . LYS A 1 124 ? 5.559 -10.220 3.859 1.00 80.62 124 LYS A C 1
ATOM 979 O O . LYS A 1 124 ? 6.693 -10.665 3.733 1.00 80.62 124 LYS A O 1
ATOM 984 N N . ASN A 1 125 ? 4.627 -10.307 2.907 1.00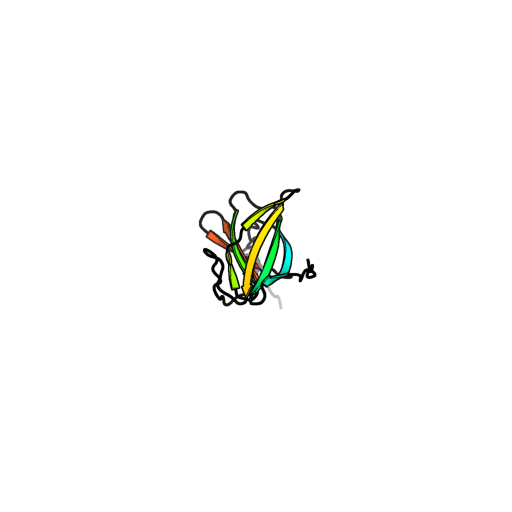 79.88 125 ASN A N 1
ATOM 985 C CA . ASN A 1 125 ? 4.790 -11.033 1.644 1.00 79.88 125 ASN A CA 1
ATOM 986 C C . ASN A 1 125 ? 4.246 -10.187 0.483 1.00 79.88 125 ASN A C 1
ATOM 988 O O . ASN A 1 125 ? 3.085 -10.327 0.120 1.00 79.88 125 ASN A O 1
ATOM 992 N N . VAL A 1 126 ? 5.061 -9.276 -0.064 1.00 89.75 126 VAL A N 1
ATOM 993 C CA . VAL A 1 126 ? 4.668 -8.521 -1.267 1.00 89.75 126 VAL A CA 1
ATOM 994 C C . VAL A 1 126 ? 5.004 -9.354 -2.501 1.00 89.75 126 VAL A C 1
ATOM 996 O O . VAL A 1 126 ? 6.167 -9.455 -2.900 1.00 89.75 126 VAL A O 1
ATOM 999 N N . GLU A 1 127 ? 3.994 -9.989 -3.084 1.00 91.69 127 GLU A N 1
ATOM 1000 C CA . GLU A 1 127 ? 4.165 -10.935 -4.183 1.00 91.69 127 GLU A CA 1
ATOM 1001 C C . GLU A 1 127 ? 4.377 -10.231 -5.527 1.00 91.69 127 GLU A C 1
ATOM 1003 O O . GLU A 1 127 ? 3.720 -9.248 -5.863 1.00 91.69 127 GLU A O 1
ATOM 1008 N N . ARG A 1 128 ? 5.308 -10.740 -6.338 1.00 89.31 128 ARG A N 1
ATOM 1009 C CA . ARG A 1 128 ? 5.522 -10.216 -7.691 1.00 89.31 128 ARG A CA 1
ATOM 1010 C C . ARG A 1 128 ? 4.477 -10.793 -8.636 1.00 89.31 128 ARG A C 1
ATOM 1012 O O . ARG A 1 128 ? 4.545 -11.978 -8.962 1.00 89.31 128 ARG A O 1
ATOM 1019 N N . GLN A 1 129 ? 3.607 -9.947 -9.171 1.00 88.50 129 GLN A N 1
ATOM 1020 C CA . GLN A 1 129 ? 2.705 -10.342 -10.244 1.00 88.50 129 GLN A CA 1
ATOM 1021 C C . GLN A 1 129 ? 3.459 -10.460 -11.572 1.00 88.50 129 GLN A C 1
ATOM 1023 O O . GLN A 1 129 ? 4.471 -9.791 -11.824 1.00 88.50 129 GLN A O 1
ATOM 1028 N N . LYS A 1 130 ? 2.980 -11.354 -12.444 1.00 76.00 130 LYS A N 1
ATOM 1029 C CA . LYS A 1 130 ? 3.553 -11.515 -13.786 1.00 76.00 130 LYS A CA 1
ATOM 1030 C C . LYS A 1 130 ? 3.373 -10.216 -14.571 1.00 76.00 130 LYS A C 1
ATOM 1032 O O . LYS A 1 130 ? 2.283 -9.656 -14.620 1.00 76.00 130 LYS A O 1
ATOM 1037 N N . THR A 1 131 ? 4.439 -9.767 -15.228 1.00 64.94 131 THR A N 1
ATOM 1038 C CA . THR A 1 131 ? 4.364 -8.652 -16.174 1.00 64.94 131 THR A CA 1
ATOM 1039 C C . THR A 1 131 ? 3.491 -9.068 -17.352 1.00 64.94 131 THR A C 1
ATOM 1041 O O . THR A 1 131 ? 3.891 -9.929 -18.135 1.00 64.94 131 THR A O 1
ATOM 1044 N N . GLN A 1 132 ? 2.308 -8.472 -17.478 1.00 57.22 132 GLN A N 1
ATOM 1045 C CA . GLN A 1 132 ? 1.553 -8.514 -18.725 1.00 57.22 132 GLN A CA 1
ATOM 1046 C C . GLN A 1 132 ? 2.187 -7.493 -19.674 1.00 57.22 132 GLN A C 1
ATOM 1048 O O . GLN A 1 132 ? 2.229 -6.302 -19.368 1.00 57.22 132 GLN A O 1
ATOM 1053 N N . LEU A 1 133 ? 2.776 -7.980 -20.767 1.00 54.31 133 LEU A N 1
ATOM 1054 C CA . LEU A 1 133 ? 3.165 -7.124 -21.884 1.00 54.31 133 LEU A CA 1
ATOM 1055 C C . LEU A 1 133 ? 1.890 -6.802 -22.685 1.00 54.31 133 LEU A C 1
ATOM 1057 O O . LEU A 1 133 ? 1.059 -7.706 -22.813 1.00 54.31 133 LEU A O 1
ATOM 1061 N N . PRO A 1 134 ? 1.711 -5.554 -23.151 1.00 54.38 134 PRO A N 1
ATOM 1062 C CA . PRO A 1 134 ? 0.584 -5.185 -24.006 1.00 54.38 134 PRO A CA 1
ATOM 1063 C C . PRO A 1 134 ? 0.574 -5.963 -25.327 1.00 54.38 134 PRO A C 1
ATOM 1065 O O . PRO A 1 134 ? 1.667 -6.375 -25.787 1.00 54.38 134 PRO A O 1
#

Secondary structure (DSSP, 8-state):
------SSSTTTTTSGGG---------EEEEEEEEEEEEETTEEEEEEEEEEES--TTEEEEEEEETTEEEE-EEEEETTTEEEEEEEEEESSPPPTT---EE-SS-SEEEEEETTEEEEEE-S-EEE------

Solvent-accessible surface area (backbone atoms only — not comparable to full-atom values): 8062 Å² total; per-residue (Å²): 142,80,88,78,86,81,76,67,77,72,66,62,72,69,65,68,77,73,74,67,90,73,75,85,76,58,56,42,80,77,46,36,33,33,38,56,45,80,73,53,100,66,23,36,34,34,40,36,43,33,38,32,29,70,63,44,95,61,60,42,75,52,32,34,25,52,89,22,34,35,20,60,48,49,77,44,85,44,88,87,68,26,36,40,41,34,32,63,44,75,51,55,70,82,74,59,86,98,60,62,76,43,83,49,94,68,55,31,32,44,32,30,29,51,84,90,44,80,49,73,47,77,54,88,63,68,40,78,49,80,65,78,78,133

Nearest PDB structures (foldseek):
  8esb-assembly1_A  TM=4.654E-01  e=6.471E-01  Homo sapiens
  8bbh-assembly1_H  TM=3.650E-01  e=4.685E+00  Mus musculus
  5dwu-assembly1_B  TM=3.904E-01  e=4.935E+00  Homo sapiens
  6in9-assembly2_B  TM=3.149E-01  e=2.507E+00  Pseudomonas aeruginosa PAO1
  6in9-assembly1_A  TM=3.154E-01  e=3.253E+00  Pseudomonas aeruginosa PAO1

Sequence (134 aa):
MQISQDLLPFAIFLMALLSGCSTQQYLTVEEASYQPAVFNESSRITTIEVIVSDVDTNVVFTDLVFQNLRVPVSTEELPGNRVKVSGYIQIGGKLADDHYQKMTEEPNKLYYKVEKSQKSILLKNVERQKTQLP

Organism: NCBI:txid1227546

pLDDT: mean 81.99, std 17.34, range [41.34, 97.81]

Radius of gyration: 22.8 Å; Cα contacts (8 Å, |Δi|>4): 249; chains: 1; bounding box: 32×47×84 Å

Foldseek 3Di:
DDDDDPPPPVVVVVVPVPPDPPPDDQKAWDAKAKEKDDPDPFKIKIKIKIKIANHHPQKFWAWWFAPQWIWGWDWDDDPPRIIIIMGMDMDGDDDDPPIDIDGHPDGAWTWIDRPHDIDIDHDPDHYYDDHDDD

Mean predicted aligned error: 10.61 Å